Protein AF-A0A9E2G6S7-F1 (afdb_monomer_lite)

Radius of gyration: 45.37 Å; chains: 1; bounding box: 86×58×116 Å

Sequence (137 aa):
MWKDNPIKKLLI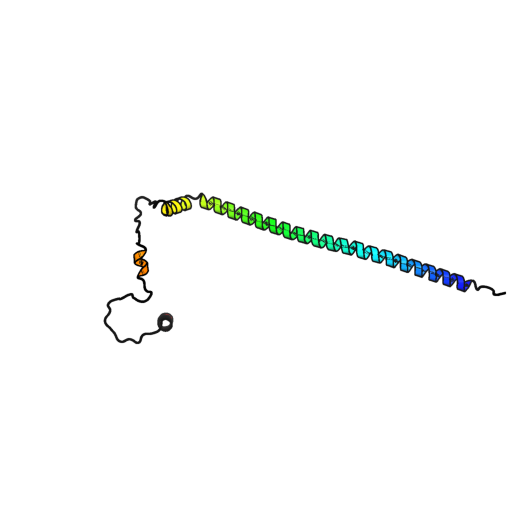WKKLRIRINTVIAGIVFTYMFFATGEALWQNFQINQEIVVLKDNIIQLEQRNIQYKNLIAYLKTESFREKEARRKLGYKKPGETVVAIPQDTFLHIDPGTTKTNETPENKPVMSNPQKWWDYIFG

pLDDT: mean 82.9, std 16.62, range [37.91, 98.06]

Secondary structure (DSSP, 8-state):
-----HHHHHHHHHHHHHHHHHHHHHHHHHHHHHHHHHHHHHHHHHHHHHHHHHHHHHHHHHHHHHHHHHHHHHHSHHHHHHHHHHHH----TTPPP----GGGGGG--TT---------------HHHHHHHHHH-

Foldseek 3Di:
DDDDDVVVVVVVVVVVVVVVVVVVVVVVVVVVVVVVVVVVVVVVVVVVVVVVVVVVVVVVVVVVVVVVVVVVVCPDPVVVVVVCCVPVVDDDPPDDDDDDPPVVVVPPPVPDPPPPDDDDPDPPDDPVVVVVVVVPD

Structure (mmCIF, N/CA/C/O backbone):
data_AF-A0A9E2G6S7-F1
#
_entry.id   AF-A0A9E2G6S7-F1
#
loop_
_atom_site.group_PDB
_atom_site.id
_atom_site.type_symbol
_atom_site.label_atom_id
_atom_site.label_alt_id
_atom_site.label_comp_id
_atom_site.label_asym_id
_atom_site.label_entity_id
_atom_site.label_seq_id
_atom_site.pdbx_PDB_ins_code
_atom_site.Cartn_x
_atom_site.Cartn_y
_atom_site.Cartn_z
_atom_site.occupancy
_atom_site.B_iso_or_equiv
_atom_site.auth_seq_id
_atom_site.auth_comp_id
_atom_site.auth_asym_id
_atom_site.auth_atom_id
_atom_site.pdbx_PDB_model_num
ATOM 1 N N . MET A 1 1 ? 54.236 -3.407 -65.741 1.00 42.44 1 MET A N 1
ATOM 2 C CA . MET A 1 1 ? 53.183 -2.375 -65.618 1.00 42.44 1 MET A CA 1
ATOM 3 C C . MET A 1 1 ? 51.878 -3.090 -65.278 1.00 42.44 1 MET A C 1
ATOM 5 O O . MET A 1 1 ? 51.255 -3.657 -66.165 1.00 42.44 1 MET A O 1
ATOM 9 N N . TRP A 1 2 ? 51.540 -3.217 -63.993 1.00 54.94 2 TRP A N 1
ATOM 10 C CA . TRP A 1 2 ? 50.349 -3.961 -63.561 1.00 54.94 2 TRP A CA 1
ATOM 11 C C . TRP A 1 2 ? 49.104 -3.093 -63.764 1.00 54.94 2 TRP A C 1
ATOM 13 O O . TRP A 1 2 ? 49.037 -1.979 -63.256 1.00 54.94 2 TRP A O 1
ATOM 23 N N . LYS A 1 3 ? 48.149 -3.578 -64.563 1.00 64.88 3 LYS A N 1
ATOM 24 C CA . LYS A 1 3 ? 46.891 -2.883 -64.857 1.00 64.88 3 LYS A CA 1
ATOM 25 C C . LYS A 1 3 ? 45.853 -3.318 -63.825 1.00 64.88 3 LYS A C 1
ATOM 27 O O . LYS A 1 3 ? 45.388 -4.457 -63.857 1.00 64.88 3 LYS A O 1
ATOM 32 N N . ASP A 1 4 ? 45.521 -2.427 -62.900 1.00 72.19 4 ASP A N 1
ATOM 33 C CA . ASP A 1 4 ? 44.522 -2.692 -61.869 1.00 72.19 4 ASP A CA 1
ATOM 34 C C . ASP A 1 4 ? 43.152 -2.975 -62.493 1.00 72.19 4 ASP A C 1
ATOM 36 O O . ASP A 1 4 ? 42.656 -2.235 -63.344 1.00 72.19 4 ASP A O 1
ATOM 40 N N . ASN A 1 5 ? 42.534 -4.081 -62.076 1.00 77.31 5 ASN A N 1
ATOM 41 C CA . ASN A 1 5 ? 41.279 -4.545 -62.651 1.00 77.31 5 ASN A CA 1
ATOM 42 C C . ASN A 1 5 ? 40.085 -3.779 -62.024 1.00 77.31 5 ASN A C 1
ATOM 44 O O . ASN A 1 5 ? 39.828 -3.933 -60.822 1.00 77.31 5 ASN A O 1
ATOM 48 N N . PRO A 1 6 ? 39.325 -2.979 -62.800 1.00 77.75 6 PRO A N 1
ATOM 49 C CA . PRO A 1 6 ? 38.303 -2.060 -62.279 1.00 77.75 6 PRO A CA 1
ATOM 50 C C . PRO A 1 6 ? 37.125 -2.774 -61.597 1.00 77.75 6 PRO A C 1
ATOM 52 O O . PRO A 1 6 ? 36.491 -2.220 -60.696 1.00 77.75 6 PRO A O 1
ATOM 55 N N . ILE A 1 7 ? 36.867 -4.031 -61.966 1.00 77.44 7 ILE A N 1
ATOM 56 C CA . ILE A 1 7 ? 35.777 -4.847 -61.414 1.00 77.44 7 ILE A CA 1
ATOM 57 C C . ILE A 1 7 ? 36.062 -5.223 -59.952 1.00 77.44 7 ILE A C 1
ATOM 59 O O . ILE A 1 7 ? 35.164 -5.188 -59.107 1.00 77.44 7 ILE A O 1
ATOM 63 N N . LYS A 1 8 ? 37.329 -5.516 -59.615 1.00 78.06 8 LYS A N 1
ATOM 64 C CA . LYS A 1 8 ? 37.725 -5.833 -58.233 1.00 78.06 8 LYS A CA 1
ATOM 65 C C . LYS A 1 8 ? 37.496 -4.637 -57.312 1.00 78.06 8 LYS A C 1
ATOM 67 O O . LYS A 1 8 ? 36.975 -4.812 -56.214 1.00 78.06 8 LYS A O 1
ATOM 72 N N . LYS A 1 9 ? 37.802 -3.423 -57.782 1.00 77.88 9 LYS A N 1
ATOM 73 C CA . LYS A 1 9 ? 37.565 -2.176 -57.042 1.00 77.88 9 LYS A CA 1
ATOM 74 C C . LYS A 1 9 ? 36.076 -2.029 -56.700 1.00 77.88 9 LYS A C 1
ATOM 76 O O . LYS A 1 9 ? 35.747 -1.916 -55.524 1.00 77.88 9 LYS A O 1
ATOM 81 N N . LEU A 1 10 ? 35.175 -2.133 -57.679 1.00 80.88 10 LEU A N 1
ATOM 82 C CA . LEU A 1 10 ? 33.715 -2.068 -57.471 1.00 80.88 10 LEU A CA 1
ATOM 83 C C . LEU A 1 10 ? 33.203 -3.061 -56.413 1.00 80.88 10 LEU A C 1
ATOM 85 O O . LEU A 1 10 ? 32.422 -2.684 -55.536 1.00 80.88 10 LEU A O 1
ATOM 89 N N . LEU A 1 11 ? 33.676 -4.310 -56.452 1.00 83.31 11 LEU A N 1
ATOM 90 C CA . LEU A 1 11 ? 33.311 -5.331 -55.465 1.00 83.31 11 LEU A CA 1
ATOM 91 C C . LEU A 1 11 ? 33.824 -4.996 -54.055 1.00 83.31 11 LEU A C 1
ATOM 93 O O . LEU A 1 11 ? 33.090 -5.180 -53.081 1.00 83.31 11 LEU A O 1
ATOM 97 N N . ILE A 1 12 ? 35.044 -4.464 -53.933 1.00 84.06 12 ILE A N 1
ATOM 98 C CA . ILE A 1 12 ? 35.632 -4.042 -52.651 1.00 84.06 12 ILE A CA 1
ATOM 99 C C . ILE A 1 12 ? 34.828 -2.885 -52.040 1.00 84.06 12 ILE A C 1
ATOM 101 O O . ILE A 1 12 ? 34.468 -2.955 -50.866 1.00 84.06 12 ILE A O 1
ATOM 105 N N . TRP A 1 13 ? 34.459 -1.871 -52.830 1.00 80.69 13 TRP A N 1
ATOM 106 C CA . TRP A 1 13 ? 33.630 -0.750 -52.362 1.00 80.69 13 TRP A CA 1
ATOM 107 C C . TRP A 1 13 ? 32.230 -1.197 -51.933 1.00 80.69 13 TRP A C 1
ATOM 109 O O . TRP A 1 13 ? 31.723 -0.743 -50.907 1.00 80.69 13 TRP A O 1
ATOM 119 N N . LYS A 1 14 ? 31.613 -2.130 -52.669 1.00 87.31 14 LYS A N 1
ATOM 120 C CA . LYS A 1 14 ? 30.308 -2.698 -52.302 1.00 87.31 14 LYS A CA 1
ATOM 121 C C . LYS A 1 14 ? 30.388 -3.472 -50.981 1.00 87.31 14 LYS A C 1
ATOM 123 O O . LYS A 1 14 ? 29.559 -3.263 -50.100 1.00 87.31 14 LYS A O 1
ATOM 128 N N . LYS A 1 15 ? 31.415 -4.310 -50.809 1.00 86.38 15 LYS A N 1
ATOM 129 C CA . LYS A 1 15 ? 31.653 -5.072 -49.571 1.00 86.38 15 LYS A CA 1
ATOM 130 C C . LYS A 1 15 ? 31.946 -4.154 -48.381 1.00 86.38 15 LYS A C 1
ATOM 132 O O . LYS A 1 15 ? 31.467 -4.420 -47.282 1.00 86.38 15 LYS A O 1
ATOM 137 N N . LEU A 1 16 ? 32.687 -3.067 -48.602 1.00 88.12 16 LEU A N 1
ATOM 138 C CA . LEU A 1 16 ? 32.997 -2.073 -47.575 1.00 88.12 16 LEU A CA 1
ATOM 139 C C . LEU A 1 16 ? 31.744 -1.308 -47.123 1.00 88.12 16 LEU A C 1
ATOM 141 O O . LEU A 1 16 ? 31.506 -1.207 -45.923 1.00 88.12 16 LEU A O 1
ATOM 145 N N . ARG A 1 17 ? 30.896 -0.855 -48.059 1.00 90.44 17 ARG A N 1
ATOM 146 C CA . ARG A 1 17 ? 29.617 -0.191 -47.732 1.00 90.44 17 ARG A CA 1
ATOM 147 C C . ARG A 1 17 ? 28.682 -1.096 -46.931 1.00 90.44 17 ARG A C 1
ATOM 149 O O . ARG A 1 17 ? 28.098 -0.642 -45.956 1.00 90.44 17 ARG A O 1
ATOM 156 N N . ILE A 1 18 ? 28.572 -2.374 -47.303 1.00 91.94 18 ILE A N 1
ATOM 157 C CA . ILE A 1 18 ? 27.733 -3.336 -46.570 1.00 91.94 18 ILE A CA 1
ATOM 158 C C . ILE A 1 18 ? 28.259 -3.529 -45.144 1.00 91.94 18 ILE A C 1
ATOM 160 O O . ILE A 1 18 ? 27.476 -3.455 -44.204 1.00 91.94 18 ILE A O 1
ATOM 164 N N . ARG A 1 19 ? 29.578 -3.701 -44.967 1.00 91.44 19 ARG A N 1
ATOM 165 C CA . ARG A 1 19 ? 30.193 -3.839 -43.636 1.00 91.44 19 ARG A CA 1
ATOM 166 C C . ARG A 1 19 ? 29.964 -2.611 -42.752 1.00 91.44 19 ARG A C 1
ATOM 168 O O . ARG A 1 19 ? 29.645 -2.762 -41.577 1.00 91.44 19 ARG A O 1
ATOM 175 N N . ILE A 1 20 ? 30.081 -1.409 -43.313 1.00 93.94 20 ILE A N 1
ATOM 176 C CA . ILE A 1 20 ? 29.806 -0.161 -42.587 1.00 93.94 20 ILE A CA 1
ATOM 177 C C . ILE A 1 20 ? 28.334 -0.102 -42.163 1.00 93.94 20 ILE A C 1
ATOM 179 O O . ILE A 1 20 ? 28.052 0.113 -40.987 1.00 93.94 20 ILE A O 1
ATOM 183 N N . ASN A 1 21 ? 27.400 -0.382 -43.077 1.00 95.12 21 ASN A N 1
ATOM 184 C CA . ASN A 1 21 ? 25.972 -0.393 -42.753 1.00 95.12 21 ASN A CA 1
ATOM 185 C C . ASN A 1 21 ? 25.628 -1.424 -41.668 1.00 95.12 21 ASN A C 1
ATOM 187 O O . ASN A 1 21 ? 24.821 -1.124 -40.794 1.00 95.12 21 ASN A O 1
ATOM 191 N N . THR A 1 22 ? 26.250 -2.609 -41.675 1.00 94.50 22 THR A N 1
ATOM 192 C CA . THR A 1 22 ? 26.017 -3.617 -40.626 1.00 94.50 22 THR A CA 1
ATOM 193 C C . THR A 1 22 ? 26.526 -3.175 -39.257 1.00 94.50 22 THR A C 1
ATOM 195 O O . THR A 1 22 ? 25.870 -3.443 -38.256 1.00 94.50 22 THR A O 1
ATOM 198 N N . VAL A 1 23 ? 27.657 -2.464 -39.198 1.00 95.94 23 VAL A N 1
ATOM 199 C CA . VAL A 1 23 ? 28.188 -1.934 -37.932 1.00 95.94 23 VAL A CA 1
ATOM 200 C C . VAL A 1 23 ? 27.281 -0.828 -37.394 1.00 95.94 23 VAL A C 1
ATOM 202 O O . VAL A 1 23 ? 26.924 -0.855 -36.221 1.00 95.94 23 VAL A O 1
ATOM 205 N N . ILE A 1 24 ? 26.842 0.097 -38.254 1.00 95.75 24 ILE A N 1
ATOM 206 C CA . ILE A 1 24 ? 25.912 1.170 -37.868 1.00 95.75 24 ILE A CA 1
ATOM 207 C C . ILE A 1 24 ? 24.590 0.578 -37.371 1.00 95.75 24 ILE A C 1
ATOM 209 O O . ILE A 1 24 ? 24.111 0.967 -36.309 1.00 95.75 24 ILE A O 1
ATOM 213 N N . ALA A 1 25 ? 24.028 -0.396 -38.091 1.00 95.88 25 ALA A N 1
ATOM 214 C CA . ALA A 1 25 ? 22.811 -1.078 -37.665 1.00 95.88 25 ALA A CA 1
ATOM 215 C C . ALA A 1 25 ? 22.995 -1.751 -36.295 1.00 95.88 25 ALA A C 1
ATOM 217 O O . ALA A 1 25 ? 22.143 -1.592 -35.428 1.00 95.88 25 ALA A O 1
ATOM 218 N N . GLY A 1 26 ? 24.123 -2.432 -36.066 1.00 96.38 26 GLY A N 1
ATOM 219 C CA . GLY A 1 26 ? 24.445 -3.036 -34.771 1.00 96.38 26 GLY A CA 1
ATOM 220 C C . GLY A 1 26 ? 24.494 -2.017 -33.628 1.00 96.38 26 GLY A C 1
ATOM 221 O O . GLY A 1 26 ? 23.921 -2.261 -32.568 1.00 96.38 26 GLY A O 1
ATOM 222 N N . ILE A 1 27 ? 25.110 -0.853 -33.850 1.00 95.75 27 ILE A N 1
ATOM 223 C CA . ILE A 1 27 ? 25.158 0.237 -32.861 1.00 95.75 27 ILE A CA 1
ATOM 224 C C . ILE A 1 27 ? 23.749 0.749 -32.543 1.00 95.75 27 ILE A C 1
ATOM 226 O O . ILE A 1 27 ? 23.396 0.865 -31.371 1.00 95.75 27 ILE A O 1
ATOM 230 N N . VAL A 1 28 ? 22.925 1.004 -33.566 1.00 95.94 28 VAL A N 1
ATOM 231 C CA . VAL A 1 28 ? 21.541 1.472 -33.381 1.00 95.94 28 VAL A CA 1
ATOM 232 C C . VAL A 1 28 ? 20.708 0.437 -32.623 1.00 95.94 28 VAL A C 1
ATOM 234 O O . VAL A 1 28 ? 20.013 0.795 -31.675 1.00 95.94 28 VAL A O 1
ATOM 237 N N . PHE A 1 29 ? 20.815 -0.845 -32.981 1.00 95.44 29 PHE A N 1
ATOM 238 C CA . PHE A 1 29 ? 20.128 -1.928 -32.273 1.00 95.44 29 PHE A CA 1
ATOM 239 C C . PHE A 1 29 ? 20.562 -2.029 -30.813 1.00 95.44 29 PHE A C 1
ATOM 241 O O . PHE A 1 29 ? 19.722 -2.203 -29.934 1.00 95.44 29 PHE A O 1
ATOM 248 N N . THR A 1 30 ? 21.859 -1.886 -30.549 1.00 93.69 30 THR A N 1
ATOM 249 C CA . THR A 1 30 ? 22.405 -1.940 -29.191 1.00 93.69 30 THR A CA 1
ATOM 250 C C . THR A 1 30 ? 21.861 -0.780 -28.362 1.00 93.69 30 THR A C 1
ATOM 252 O O . THR A 1 30 ? 21.325 -0.996 -27.280 1.00 93.69 30 THR A O 1
ATOM 255 N N . TYR A 1 31 ? 21.907 0.440 -28.903 1.00 94.69 31 TYR A N 1
ATOM 256 C CA . TYR A 1 31 ? 21.338 1.623 -28.262 1.00 94.69 31 TYR A CA 1
ATOM 257 C C . TYR A 1 31 ? 19.840 1.460 -27.967 1.00 94.69 31 TYR A C 1
ATOM 259 O O . TYR A 1 31 ? 19.401 1.718 -26.849 1.00 94.69 31 TYR A O 1
ATOM 267 N N . MET A 1 32 ? 19.064 0.970 -28.938 1.00 92.50 32 MET A N 1
ATOM 268 C CA . MET A 1 32 ? 17.628 0.741 -28.770 1.00 92.50 32 MET A CA 1
ATOM 269 C C . MET A 1 32 ? 17.339 -0.319 -27.699 1.00 92.50 32 MET A C 1
ATOM 271 O O . MET A 1 32 ? 16.407 -0.151 -26.912 1.00 92.50 32 MET A O 1
ATOM 275 N N . PHE A 1 33 ? 18.144 -1.383 -27.635 1.00 93.06 33 PHE A N 1
ATOM 276 C CA . PHE A 1 33 ? 18.014 -2.424 -26.618 1.00 93.06 33 PHE A CA 1
ATOM 277 C C . PHE A 1 33 ? 18.269 -1.873 -25.210 1.00 93.06 33 PHE A C 1
ATOM 279 O O . PHE A 1 33 ? 17.455 -2.096 -24.316 1.00 93.06 33 PHE A O 1
ATOM 286 N N . PHE A 1 34 ? 19.338 -1.090 -25.025 1.00 92.69 34 PHE A N 1
ATOM 287 C CA . PHE A 1 34 ? 19.632 -0.436 -23.746 1.00 92.69 34 PHE A CA 1
ATOM 288 C C . PHE A 1 34 ? 18.544 0.566 -23.340 1.00 92.69 34 PHE A C 1
ATOM 290 O O . PHE A 1 34 ? 18.035 0.482 -22.224 1.00 92.69 34 PHE A O 1
ATOM 297 N N . ALA A 1 35 ? 18.125 1.448 -24.253 1.00 89.94 35 ALA A N 1
ATOM 298 C CA . ALA A 1 35 ? 17.098 2.453 -23.976 1.00 89.94 35 ALA A CA 1
ATOM 299 C C . ALA A 1 35 ? 15.742 1.822 -23.606 1.00 89.94 35 ALA A C 1
ATOM 301 O O . ALA A 1 35 ? 15.055 2.282 -22.696 1.00 89.94 35 ALA A O 1
ATOM 302 N N . THR A 1 36 ? 15.362 0.737 -24.287 1.00 89.06 36 THR A N 1
ATOM 303 C CA . THR A 1 36 ? 14.102 0.031 -24.007 1.00 89.06 36 THR A CA 1
ATOM 304 C C . THR A 1 36 ? 14.186 -0.760 -22.704 1.00 89.06 36 THR A C 1
ATOM 306 O O . THR A 1 36 ? 13.228 -0.776 -21.935 1.00 89.06 36 THR A O 1
ATOM 309 N N . GLY A 1 37 ? 15.329 -1.398 -22.434 1.00 90.06 37 GLY A N 1
ATOM 310 C CA . GLY A 1 37 ? 15.550 -2.156 -21.203 1.00 90.06 37 GLY A CA 1
ATOM 311 C C . GLY A 1 37 ? 15.432 -1.286 -19.952 1.00 90.06 37 GLY A C 1
ATOM 312 O O . GLY A 1 37 ? 14.734 -1.661 -19.011 1.00 90.06 37 GLY A O 1
ATOM 313 N N . GLU A 1 38 ? 16.041 -0.098 -19.968 1.00 88.62 38 GLU A N 1
ATOM 314 C CA . GLU A 1 38 ? 15.953 0.863 -18.863 1.00 88.62 38 GLU A CA 1
ATOM 315 C C . GLU A 1 38 ? 14.513 1.349 -18.644 1.00 88.62 38 GLU A C 1
ATOM 317 O O . GLU A 1 38 ? 14.003 1.306 -17.522 1.00 88.62 38 GLU A O 1
ATOM 322 N N . ALA A 1 39 ? 13.814 1.722 -19.720 1.00 88.44 39 ALA A N 1
ATOM 323 C CA . ALA A 1 39 ? 12.428 2.177 -19.642 1.00 88.44 39 ALA A CA 1
ATOM 324 C C . ALA A 1 39 ? 11.482 1.090 -19.103 1.00 88.44 39 ALA A C 1
ATOM 326 O O . ALA A 1 39 ? 10.574 1.386 -18.323 1.00 88.44 39 ALA A O 1
ATOM 327 N N . LEU A 1 40 ? 11.677 -0.172 -19.495 1.00 90.25 40 LEU A N 1
ATOM 328 C CA . LEU A 1 40 ? 10.892 -1.293 -18.974 1.00 90.25 40 LEU A CA 1
ATOM 329 C C . LEU A 1 40 ? 11.142 -1.510 -17.481 1.00 90.25 40 LEU A C 1
ATOM 331 O O . LEU A 1 40 ? 10.183 -1.688 -16.728 1.00 90.25 40 LEU A O 1
ATOM 335 N N . TRP A 1 41 ? 12.404 -1.451 -17.045 1.00 90.81 41 TRP A N 1
ATOM 336 C CA . TRP A 1 41 ? 12.756 -1.604 -15.634 1.00 90.81 41 TRP A CA 1
ATOM 337 C C . TRP A 1 41 ? 12.147 -0.492 -14.779 1.00 90.81 41 TRP A C 1
ATOM 339 O O . TRP A 1 41 ? 11.532 -0.756 -13.746 1.00 90.81 41 TRP A O 1
ATOM 349 N N . GLN A 1 42 ? 12.256 0.754 -15.241 1.00 92.06 42 GLN A N 1
ATOM 350 C CA . GLN A 1 42 ? 11.703 1.906 -14.541 1.00 92.06 42 GLN A CA 1
ATOM 351 C C . GLN A 1 42 ? 10.175 1.825 -14.441 1.00 92.06 42 GLN A C 1
ATOM 353 O O . GLN A 1 42 ? 9.616 2.020 -13.363 1.00 92.06 42 GLN A O 1
ATOM 358 N N . A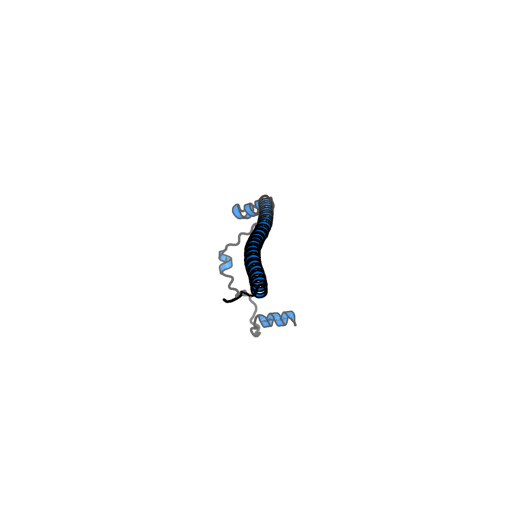SN A 1 43 ? 9.492 1.472 -15.534 1.00 93.69 43 ASN A N 1
ATOM 359 C CA . ASN A 1 43 ? 8.041 1.280 -15.517 1.00 93.69 43 ASN A CA 1
ATOM 360 C C . ASN A 1 43 ? 7.619 0.155 -14.569 1.00 93.69 43 ASN A C 1
ATOM 362 O O . ASN A 1 43 ? 6.622 0.294 -13.861 1.00 93.69 43 ASN A O 1
ATOM 366 N N . PHE A 1 44 ? 8.359 -0.955 -14.534 1.00 93.94 44 PHE A N 1
ATOM 367 C CA . PHE A 1 44 ? 8.075 -2.048 -13.608 1.00 93.94 44 PHE A CA 1
ATOM 368 C C . PHE A 1 44 ? 8.161 -1.583 -12.149 1.00 93.94 44 PHE A C 1
ATOM 370 O O . PHE A 1 44 ? 7.233 -1.821 -11.375 1.00 93.94 44 PHE A O 1
ATOM 377 N N . GLN A 1 45 ? 9.223 -0.856 -11.797 1.00 94.44 45 GLN A N 1
ATOM 378 C CA . GLN A 1 45 ? 9.419 -0.352 -10.441 1.00 94.44 45 GLN A CA 1
ATOM 379 C C . GLN A 1 45 ? 8.347 0.671 -10.037 1.00 94.44 45 GLN A C 1
ATOM 381 O O . GLN A 1 45 ? 7.754 0.541 -8.968 1.00 94.44 45 GLN A O 1
ATOM 386 N N . ILE A 1 46 ? 8.016 1.620 -10.918 1.00 94.75 46 ILE A N 1
ATOM 387 C CA . ILE A 1 46 ? 6.937 2.592 -10.683 1.00 94.75 46 ILE A CA 1
ATOM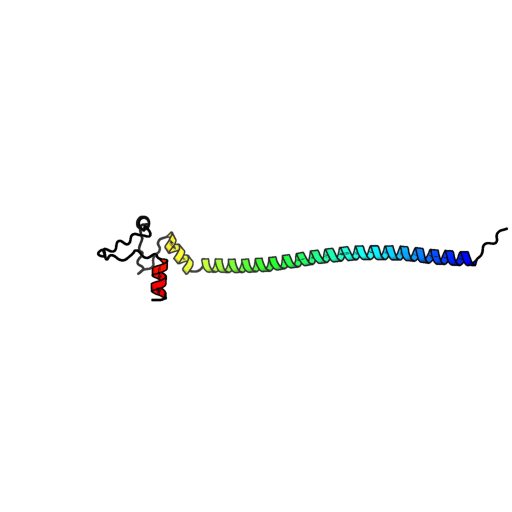 388 C C . ILE A 1 46 ? 5.599 1.876 -10.469 1.00 94.75 46 ILE A C 1
ATOM 390 O O . ILE A 1 46 ? 4.858 2.197 -9.542 1.00 94.75 46 ILE A O 1
ATOM 394 N N . ASN A 1 47 ? 5.279 0.877 -11.294 1.00 95.00 47 ASN A N 1
ATOM 395 C CA . ASN A 1 47 ? 4.037 0.119 -11.145 1.00 95.00 47 ASN A CA 1
ATOM 396 C C . ASN A 1 47 ? 3.988 -0.648 -9.820 1.00 95.00 47 ASN A C 1
ATOM 398 O O . ASN A 1 47 ? 2.936 -0.694 -9.180 1.00 95.00 47 ASN A O 1
ATOM 402 N N . GLN A 1 48 ? 5.112 -1.214 -9.382 1.00 96.25 48 GLN A N 1
ATOM 403 C CA . GLN A 1 48 ? 5.202 -1.878 -8.087 1.00 96.25 48 GLN A CA 1
ATOM 404 C C . GLN A 1 48 ? 4.976 -0.890 -6.934 1.00 96.25 48 GLN A C 1
ATOM 406 O O . GLN A 1 48 ? 4.199 -1.181 -6.025 1.00 96.25 48 GLN A O 1
ATOM 411 N N . GLU A 1 49 ? 5.580 0.297 -6.997 1.00 95.81 49 GLU A N 1
ATOM 412 C CA . GLU A 1 49 ? 5.362 1.365 -6.016 1.00 95.81 49 GLU A CA 1
ATOM 413 C C . GLU A 1 49 ? 3.899 1.823 -5.985 1.00 95.81 49 GLU A C 1
ATOM 415 O O . GLU A 1 49 ? 3.328 1.978 -4.906 1.00 95.81 49 GLU A O 1
ATOM 420 N N . ILE A 1 50 ? 3.247 1.956 -7.145 1.00 96.62 50 ILE A N 1
ATOM 421 C CA . ILE A 1 50 ? 1.816 2.281 -7.235 1.00 96.62 50 ILE A CA 1
ATOM 422 C C . ILE A 1 50 ? 0.967 1.214 -6.539 1.00 96.62 50 ILE A C 1
ATOM 424 O O . ILE A 1 50 ? 0.027 1.557 -5.820 1.00 96.62 50 ILE A O 1
ATOM 428 N N . VAL A 1 51 ? 1.265 -0.072 -6.746 1.00 97.12 51 VAL A N 1
ATOM 429 C CA . VAL A 1 51 ? 0.529 -1.172 -6.103 1.00 97.12 51 VAL A CA 1
ATOM 430 C C . VAL A 1 51 ? 0.695 -1.115 -4.586 1.00 97.12 51 VAL A C 1
ATOM 432 O O . VAL A 1 51 ? -0.303 -1.152 -3.869 1.00 97.12 51 VAL A O 1
ATOM 435 N N . VAL A 1 52 ? 1.927 -0.953 -4.100 1.00 97.69 52 VAL A N 1
ATOM 436 C CA . VAL A 1 52 ? 2.216 -0.833 -2.663 1.00 97.69 52 VAL A CA 1
ATOM 437 C C . VAL A 1 52 ? 1.514 0.385 -2.062 1.00 97.69 52 VAL A C 1
ATOM 439 O O . VAL A 1 52 ? 0.911 0.294 -0.995 1.00 97.69 52 VAL A O 1
ATOM 442 N N . LEU A 1 53 ? 1.543 1.530 -2.745 1.00 97.31 53 LEU A N 1
ATOM 443 C CA . LEU A 1 53 ? 0.913 2.749 -2.252 1.00 97.31 53 LEU A CA 1
ATOM 444 C C . LEU A 1 53 ? -0.615 2.618 -2.199 1.00 97.31 53 LEU A C 1
ATOM 446 O O . LEU A 1 53 ? -1.230 3.051 -1.226 1.00 97.31 53 LEU A O 1
ATOM 450 N N . LYS A 1 54 ? -1.228 1.975 -3.200 1.00 97.38 54 LYS A N 1
ATOM 451 C CA . LYS A 1 54 ? -2.666 1.666 -3.198 1.00 97.38 54 LYS A CA 1
ATOM 452 C C . LYS A 1 54 ? -3.052 0.744 -2.046 1.00 97.38 54 LYS A C 1
ATOM 454 O O . LYS A 1 54 ? -4.048 1.008 -1.378 1.00 97.38 54 LYS A O 1
ATOM 459 N N . ASP A 1 55 ? -2.265 -0.297 -1.794 1.00 97.88 55 ASP A N 1
ATOM 460 C CA . ASP A 1 55 ? -2.510 -1.206 -0.673 1.00 97.88 55 ASP A CA 1
ATOM 461 C C . ASP A 1 55 ? -2.404 -0.477 0.676 1.00 97.88 55 ASP A C 1
ATOM 463 O O . ASP A 1 55 ? -3.292 -0.584 1.522 1.00 97.88 55 ASP A O 1
ATOM 467 N N . ASN A 1 56 ? -1.388 0.375 0.837 1.00 97.31 56 ASN A N 1
ATOM 468 C CA . ASN A 1 56 ? -1.234 1.208 2.028 1.00 97.31 56 ASN A CA 1
ATOM 469 C C . ASN A 1 56 ? -2.436 2.133 2.263 1.00 97.31 56 ASN A C 1
ATOM 471 O O . ASN A 1 56 ? -2.855 2.294 3.410 1.00 97.31 56 ASN A O 1
ATOM 475 N N . ILE A 1 57 ? -3.009 2.723 1.206 1.00 97.94 57 ILE A N 1
ATOM 476 C CA . ILE A 1 57 ? -4.223 3.548 1.307 1.00 97.94 57 ILE A CA 1
ATOM 477 C C . ILE A 1 57 ? -5.388 2.713 1.846 1.00 97.94 57 ILE A C 1
ATOM 479 O O . ILE A 1 57 ? -6.011 3.113 2.830 1.00 97.94 57 ILE A O 1
ATOM 483 N N . ILE A 1 58 ? -5.633 1.534 1.269 1.00 97.94 58 ILE A N 1
ATOM 484 C CA . ILE A 1 58 ? -6.715 0.635 1.700 1.00 97.94 58 ILE A CA 1
ATOM 485 C C . ILE A 1 58 ? -6.530 0.240 3.171 1.00 97.94 58 ILE A C 1
ATOM 487 O O . ILE A 1 58 ? -7.474 0.310 3.963 1.00 97.94 58 ILE A O 1
ATOM 491 N N . GLN A 1 59 ? -5.310 -0.123 3.573 1.00 97.94 59 GLN A N 1
ATOM 492 C CA . GLN A 1 59 ? -5.010 -0.459 4.964 1.00 97.94 59 GLN A CA 1
ATOM 493 C C . GLN A 1 59 ? -5.250 0.727 5.911 1.00 97.94 59 GLN A C 1
ATOM 495 O O . GLN A 1 59 ? -5.790 0.550 7.007 1.00 97.94 59 GLN A O 1
ATOM 500 N N . LEU A 1 60 ? -4.868 1.945 5.514 1.00 97.75 60 LEU A N 1
ATOM 501 C CA . LEU A 1 60 ? -5.097 3.149 6.315 1.00 97.75 60 LEU A CA 1
ATOM 502 C C . LEU A 1 60 ? -6.585 3.465 6.465 1.00 97.75 60 LEU A C 1
ATOM 504 O O . LEU A 1 60 ? -7.026 3.805 7.564 1.00 97.75 60 LEU A O 1
ATOM 508 N N . GLU A 1 61 ? -7.364 3.327 5.396 1.00 97.94 61 GLU A N 1
ATOM 509 C CA . GLU A 1 61 ? -8.814 3.516 5.425 1.00 97.94 61 GLU A CA 1
ATOM 510 C C . GLU A 1 61 ? -9.486 2.510 6.362 1.00 97.94 61 GLU A C 1
ATOM 512 O O . GLU A 1 61 ? -10.286 2.897 7.219 1.00 97.94 61 GLU A O 1
ATOM 517 N N . GLN A 1 62 ? -9.100 1.234 6.285 1.00 98.06 62 GLN A N 1
ATOM 518 C CA . GLN A 1 62 ? -9.592 0.197 7.192 1.00 98.06 62 GLN A CA 1
ATOM 519 C C . GLN A 1 62 ? -9.259 0.512 8.654 1.00 98.06 62 GLN A C 1
ATOM 521 O O . GLN A 1 62 ? -10.142 0.451 9.513 1.00 98.06 62 GLN A O 1
ATOM 526 N N . ARG A 1 63 ? -8.016 0.917 8.951 1.00 97.62 63 ARG A N 1
ATOM 527 C CA . ARG A 1 63 ? -7.619 1.338 10.306 1.00 97.62 63 ARG A CA 1
ATOM 528 C C . ARG A 1 63 ? -8.420 2.547 10.777 1.00 97.62 63 ARG A C 1
ATOM 530 O O . ARG A 1 63 ? -8.860 2.583 11.923 1.00 97.62 63 ARG A O 1
ATOM 537 N N . ASN A 1 64 ? -8.662 3.519 9.900 1.00 97.94 64 ASN A N 1
ATOM 538 C CA . ASN A 1 64 ? -9.471 4.692 10.218 1.00 97.94 64 ASN A CA 1
ATOM 539 C C . ASN A 1 64 ? -10.902 4.294 10.614 1.00 97.94 64 ASN A C 1
ATOM 541 O O . ASN A 1 64 ? -11.411 4.762 11.633 1.00 97.94 64 ASN A O 1
ATOM 545 N N . ILE A 1 65 ? -11.525 3.385 9.856 1.00 98.06 65 ILE A N 1
ATOM 546 C CA . ILE A 1 65 ? -12.853 2.840 10.166 1.00 98.06 65 ILE A CA 1
ATOM 547 C C . ILE A 1 65 ? -12.834 2.106 11.512 1.00 98.06 65 ILE A C 1
ATOM 549 O O . ILE A 1 65 ? -13.691 2.361 12.359 1.00 98.06 65 ILE A O 1
ATOM 553 N N . GLN A 1 66 ? -11.839 1.248 11.753 1.00 97.62 66 GLN A N 1
ATOM 554 C CA . GLN A 1 66 ? -11.692 0.537 13.026 1.00 97.62 66 GLN A CA 1
ATOM 555 C C . GLN A 1 66 ? -11.572 1.501 14.212 1.00 97.62 66 GLN A C 1
ATOM 557 O O . GLN A 1 66 ? -12.264 1.327 15.215 1.00 97.62 66 GLN A O 1
ATOM 562 N N . TYR A 1 67 ? -10.759 2.554 14.094 1.00 97.94 67 TYR A N 1
ATOM 563 C CA . TYR A 1 67 ? -10.622 3.559 15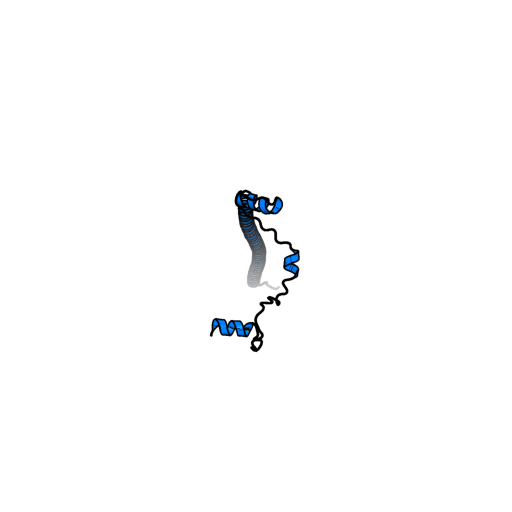.147 1.00 97.94 67 TYR A CA 1
ATOM 564 C C . TYR A 1 67 ? -11.901 4.358 15.363 1.00 97.94 67 TYR A C 1
ATOM 566 O O . TYR A 1 67 ? -12.280 4.588 16.510 1.00 97.94 67 TYR A O 1
ATOM 574 N N . LYS A 1 68 ? -12.611 4.740 14.298 1.00 97.88 68 LYS A N 1
ATOM 575 C CA . LYS A 1 68 ? -13.919 5.399 14.418 1.00 97.88 68 LYS A CA 1
ATOM 576 C C . LYS A 1 68 ? -14.921 4.521 15.163 1.00 97.88 68 LYS A C 1
ATOM 578 O O . LYS A 1 68 ? -15.582 5.009 16.078 1.00 97.88 68 LYS A O 1
ATOM 583 N N . ASN A 1 69 ? -14.981 3.234 14.830 1.00 97.25 69 ASN A N 1
ATOM 584 C CA . ASN A 1 69 ? -15.859 2.273 15.496 1.00 97.25 69 ASN A CA 1
ATOM 585 C C . ASN A 1 69 ? -15.480 2.082 16.967 1.00 97.25 69 ASN A C 1
ATOM 587 O O . ASN A 1 69 ? -16.355 2.077 17.831 1.00 97.25 69 ASN A O 1
ATOM 591 N N . LEU A 1 70 ? -14.183 1.993 17.272 1.00 97.06 70 LEU A N 1
ATOM 592 C CA . LEU A 1 70 ? -13.699 1.912 18.647 1.00 97.06 70 LEU A CA 1
ATOM 593 C C . LEU A 1 70 ? -14.082 3.164 19.442 1.00 97.06 70 LEU A C 1
ATOM 595 O O . LEU A 1 70 ? -14.642 3.052 20.528 1.00 97.06 70 LEU A O 1
ATOM 599 N N . ILE A 1 71 ? -13.841 4.356 18.895 1.00 97.12 71 ILE A N 1
ATOM 600 C CA . ILE A 1 71 ? -14.230 5.620 19.530 1.00 97.12 71 ILE A CA 1
ATOM 601 C C . ILE A 1 71 ? -15.744 5.660 19.765 1.00 97.12 71 ILE A C 1
ATOM 603 O O . ILE A 1 71 ? -16.181 6.073 20.838 1.00 97.12 71 ILE A O 1
ATOM 607 N N . ALA A 1 72 ? -16.547 5.228 18.790 1.00 96.62 72 ALA A N 1
ATOM 608 C CA . ALA A 1 72 ? -17.996 5.160 18.935 1.00 96.62 72 ALA A CA 1
ATOM 609 C C . ALA A 1 72 ? -18.403 4.213 20.074 1.00 96.62 72 ALA A C 1
ATOM 611 O O . ALA A 1 72 ? -19.179 4.612 20.939 1.00 96.62 72 ALA A O 1
ATOM 612 N N . TYR A 1 73 ? -17.821 3.011 20.136 1.00 95.94 73 TYR A N 1
ATOM 613 C CA . TYR A 1 73 ? -18.050 2.047 21.214 1.00 95.94 73 TYR A CA 1
ATOM 614 C C . TYR A 1 73 ? -17.691 2.619 22.593 1.00 95.94 73 TYR A C 1
ATOM 616 O O . TYR A 1 73 ? -18.493 2.534 23.524 1.00 95.94 73 TYR A O 1
ATOM 624 N N . LEU A 1 74 ? -16.530 3.267 22.717 1.00 95.19 74 LEU A N 1
ATOM 625 C CA . LEU A 1 74 ? -16.076 3.882 23.969 1.00 95.19 74 LEU A CA 1
ATOM 626 C C . LEU A 1 74 ? -16.986 5.029 24.436 1.00 95.19 74 LEU A C 1
ATOM 628 O O . LEU A 1 74 ? -17.066 5.303 25.631 1.00 95.19 74 LEU A O 1
ATOM 632 N N . LYS A 1 75 ? -17.688 5.694 23.511 1.00 94.12 75 LYS A N 1
ATOM 633 C CA . LYS A 1 75 ? -18.681 6.732 23.824 1.00 94.12 75 LYS A CA 1
ATOM 634 C C . LYS A 1 75 ? -20.041 6.170 24.242 1.00 94.12 75 LYS A C 1
ATOM 636 O O . LYS A 1 75 ? -20.869 6.933 24.734 1.00 94.12 75 LYS A O 1
ATOM 641 N N . THR A 1 76 ? -20.299 4.876 24.043 1.00 96.00 76 THR A N 1
ATOM 642 C CA . THR A 1 76 ? -21.592 4.286 24.405 1.00 96.00 76 THR A CA 1
ATOM 643 C C . THR A 1 76 ? -21.809 4.293 25.914 1.00 96.00 76 THR A C 1
ATOM 645 O O . THR A 1 76 ? -20.882 4.126 26.711 1.00 96.00 76 THR A O 1
ATOM 648 N N . GLU A 1 77 ? -23.073 4.416 26.315 1.00 93.06 77 GLU A N 1
ATOM 649 C CA . GLU A 1 77 ? -23.453 4.326 27.722 1.00 93.06 77 GLU A CA 1
ATOM 650 C C . GLU A 1 77 ? -23.129 2.948 28.309 1.00 93.06 77 GLU A C 1
ATOM 652 O O . GLU A 1 77 ? -22.647 2.863 29.434 1.00 93.06 77 GLU A O 1
ATOM 657 N N . SER A 1 78 ? -23.272 1.886 27.508 1.00 91.19 78 SER A N 1
ATOM 658 C CA . SER A 1 78 ? -22.929 0.517 27.905 1.00 91.19 78 SER A CA 1
ATOM 659 C C . SER A 1 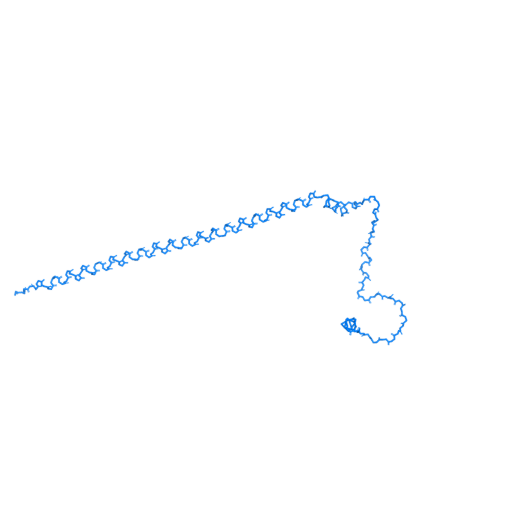78 ? -21.465 0.371 28.336 1.00 91.19 78 SER A C 1
ATOM 661 O O . SER A 1 78 ? -21.178 -0.252 29.360 1.00 91.19 78 SER A O 1
ATOM 663 N N . PHE A 1 79 ? -20.533 0.994 27.603 1.00 93.69 79 PHE A N 1
ATOM 664 C CA . PHE A 1 79 ? -19.119 0.990 27.958 1.00 93.69 79 PHE A CA 1
ATOM 665 C C . PHE A 1 79 ? -18.873 1.797 29.233 1.00 93.69 79 PHE A C 1
ATOM 667 O O . PHE A 1 79 ? -18.190 1.329 30.144 1.00 93.69 79 PHE A O 1
ATOM 674 N N . ARG A 1 80 ? -19.480 2.984 29.333 1.00 92.75 80 ARG A N 1
ATOM 675 C CA . ARG A 1 80 ? -19.371 3.855 30.509 1.00 92.75 80 ARG A CA 1
ATOM 676 C C . ARG A 1 80 ? -19.894 3.169 31.775 1.00 92.75 80 ARG A C 1
ATOM 678 O O . ARG A 1 80 ? -19.262 3.241 32.823 1.00 92.75 80 ARG A O 1
ATOM 685 N N . GLU A 1 81 ? -21.008 2.455 31.663 1.00 91.69 81 GLU A N 1
ATOM 686 C CA . GLU A 1 81 ? -21.608 1.667 32.736 1.00 91.69 81 GLU A CA 1
ATOM 687 C C . GLU A 1 81 ? -20.733 0.464 33.106 1.00 91.69 81 GLU A C 1
ATOM 689 O O . GLU A 1 81 ? -20.491 0.224 34.286 1.00 91.69 81 GLU A O 1
ATOM 694 N N . LYS A 1 82 ? -20.191 -0.262 32.118 1.00 92.44 82 LYS A N 1
ATOM 695 C CA . LYS A 1 82 ? -19.242 -1.362 32.347 1.00 92.44 82 LYS A CA 1
ATOM 696 C C . LYS A 1 82 ? -17.999 -0.889 33.105 1.00 92.44 82 LYS A C 1
ATOM 698 O O . LYS A 1 82 ? -17.574 -1.541 34.057 1.00 92.44 82 LYS A O 1
ATOM 703 N N . GLU A 1 83 ? -17.442 0.255 32.719 1.00 92.31 83 GLU A N 1
ATOM 704 C CA . GLU A 1 83 ? -16.307 0.867 33.410 1.00 92.31 83 GLU A CA 1
ATOM 705 C C . GLU A 1 83 ? -16.669 1.347 34.819 1.00 92.31 83 GLU A C 1
ATOM 707 O O . GLU A 1 83 ? -15.893 1.122 35.746 1.00 92.31 83 GLU A O 1
ATOM 712 N N . ALA A 1 84 ? -17.848 1.945 35.010 1.00 92.31 84 ALA A N 1
ATOM 713 C CA . ALA A 1 84 ? -18.330 2.361 36.324 1.00 92.31 84 ALA A CA 1
ATOM 714 C C . ALA A 1 84 ? -18.531 1.160 37.263 1.00 92.31 84 ALA A C 1
ATOM 716 O O . ALA A 1 84 ? -18.091 1.205 38.412 1.00 92.31 84 ALA A O 1
ATOM 717 N N . ARG A 1 85 ? -19.124 0.058 36.777 1.00 91.12 85 ARG A N 1
ATOM 718 C CA . ARG A 1 85 ? -19.245 -1.199 37.538 1.00 91.12 85 ARG A CA 1
ATOM 719 C C . ARG A 1 85 ? -17.870 -1.714 37.956 1.00 91.12 85 ARG A C 1
ATOM 721 O O . ARG A 1 85 ? -17.652 -2.026 39.120 1.00 91.12 85 ARG A O 1
ATOM 728 N N . ARG A 1 86 ? -16.925 -1.752 37.010 1.00 88.00 86 ARG A N 1
ATOM 729 C CA . ARG A 1 86 ? -15.575 -2.290 37.223 1.00 88.00 86 ARG A CA 1
ATOM 730 C C . ARG A 1 86 ? -14.733 -1.452 38.185 1.00 88.00 86 ARG A C 1
ATOM 732 O O . ARG A 1 86 ? -14.030 -2.017 39.012 1.00 88.00 86 ARG A O 1
ATOM 739 N N . LYS A 1 87 ? -14.743 -0.125 38.036 1.00 91.12 87 LYS A N 1
ATOM 740 C CA . LYS A 1 87 ? -13.830 0.775 38.762 1.00 91.12 87 LYS A CA 1
ATOM 741 C C . LYS A 1 87 ? -14.426 1.360 40.031 1.00 91.12 87 LYS A C 1
ATOM 743 O O . LYS A 1 87 ? -13.689 1.632 40.968 1.00 91.12 87 LYS A O 1
ATOM 748 N N . LEU A 1 88 ? -15.733 1.599 40.038 1.00 88.62 88 LEU A N 1
ATOM 749 C CA . LEU A 1 88 ? -16.422 2.303 41.120 1.00 88.62 88 LEU A CA 1
ATOM 750 C C . LEU A 1 88 ? -17.369 1.385 41.895 1.00 88.62 88 LEU A C 1
ATOM 752 O O . LEU A 1 88 ? -18.061 1.857 42.792 1.00 88.62 88 LEU A O 1
ATOM 756 N N . GLY A 1 89 ? -17.462 0.101 41.525 1.00 85.44 89 GLY A N 1
ATOM 757 C CA . GLY A 1 89 ? -18.470 -0.803 42.081 1.00 85.44 89 GLY A CA 1
ATOM 758 C C . GLY A 1 89 ? -19.897 -0.300 41.841 1.00 85.44 89 GLY A C 1
ATOM 759 O O . GLY A 1 89 ? -20.794 -0.602 42.626 1.00 85.44 89 GLY A O 1
ATOM 760 N N . TYR A 1 90 ? -20.097 0.520 40.799 1.00 86.25 90 TYR A N 1
ATOM 761 C CA . TYR A 1 90 ? -21.393 1.113 40.483 1.00 86.25 90 TYR A CA 1
ATOM 762 C C . TYR A 1 90 ? -22.438 0.009 40.302 1.00 86.25 90 TYR A C 1
ATOM 764 O O . TYR A 1 90 ? -22.170 -0.987 39.637 1.00 86.25 90 TYR A O 1
ATOM 772 N N . LYS A 1 91 ? -23.627 0.189 40.877 1.00 85.69 91 LYS A N 1
ATOM 773 C CA . LYS A 1 91 ? -24.759 -0.735 40.752 1.00 85.69 91 LYS A CA 1
ATOM 774 C C . LYS A 1 91 ? -26.043 0.054 40.562 1.00 85.69 91 LYS A C 1
ATOM 776 O O . LYS A 1 91 ? -26.206 1.123 41.158 1.00 85.69 91 LYS A O 1
ATOM 781 N N . LYS A 1 92 ? -26.957 -0.463 39.748 1.00 85.50 92 LYS A N 1
ATOM 782 C CA . LYS A 1 92 ? -28.286 0.130 39.586 1.00 85.50 92 LYS A CA 1
ATOM 783 C C . LYS A 1 92 ? -29.193 -0.250 40.769 1.00 85.50 92 LYS A C 1
ATOM 785 O O . LYS A 1 92 ? -28.966 -1.274 41.420 1.00 85.50 92 LYS A O 1
ATOM 790 N N . PRO A 1 93 ? -30.222 0.560 41.079 1.00 81.38 93 PRO A N 1
ATOM 791 C CA . PRO A 1 93 ? -31.212 0.200 42.090 1.00 81.38 93 PRO A CA 1
ATOM 792 C C . PRO A 1 93 ? -31.886 -1.126 41.705 1.00 81.38 93 PRO A C 1
ATOM 794 O O . PRO A 1 93 ? -32.374 -1.257 40.586 1.00 81.38 93 PRO A O 1
ATOM 797 N N . GLY A 1 94 ? -31.886 -2.104 42.614 1.00 83.56 94 GLY A N 1
ATOM 798 C CA . GLY A 1 94 ? -32.431 -3.448 42.370 1.00 83.56 94 GLY A CA 1
ATOM 799 C C . GLY A 1 94 ? -31.411 -4.514 41.944 1.00 83.56 94 GLY A C 1
ATOM 800 O O . GLY A 1 94 ? -31.779 -5.680 41.862 1.00 83.56 94 GLY A O 1
ATOM 801 N N . GLU A 1 95 ? -30.136 -4.166 41.722 1.00 83.31 95 GLU A N 1
ATOM 802 C CA . GLU A 1 95 ? -29.074 -5.146 41.438 1.00 83.31 95 GLU A CA 1
ATOM 803 C C . GLU A 1 95 ? -28.430 -5.694 42.732 1.00 83.31 95 GLU A C 1
ATOM 805 O O . GLU A 1 95 ? -27.975 -4.932 43.595 1.00 83.31 95 GLU A O 1
ATOM 810 N N . THR A 1 96 ? -28.330 -7.024 42.851 1.00 79.75 96 THR A N 1
ATOM 811 C CA . THR A 1 96 ? -27.589 -7.713 43.924 1.00 79.75 96 THR A CA 1
ATOM 812 C C . THR A 1 96 ? -26.164 -8.023 43.459 1.00 79.75 96 THR A C 1
ATOM 814 O O . THR A 1 96 ? -25.966 -8.771 42.506 1.00 79.75 96 THR A O 1
ATOM 817 N N . VAL A 1 97 ? -25.159 -7.456 44.134 1.00 75.75 97 VAL A N 1
ATOM 818 C CA . VAL A 1 97 ? -23.735 -7.702 43.849 1.00 75.75 97 VAL A CA 1
ATOM 819 C C . VAL A 1 97 ? -23.204 -8.740 44.836 1.00 75.75 97 VAL A C 1
ATOM 821 O O . VAL A 1 97 ? -23.278 -8.523 46.044 1.00 75.75 97 VAL A O 1
ATOM 824 N N . VAL A 1 98 ? -22.658 -9.846 44.328 1.00 79.75 98 VAL A N 1
ATOM 825 C CA . VAL A 1 98 ? -22.011 -10.890 45.136 1.00 79.75 98 VAL A CA 1
ATOM 826 C C . VAL A 1 98 ? -20.499 -10.758 44.976 1.00 79.75 98 VAL A C 1
ATOM 828 O O . VAL A 1 98 ? -19.968 -10.959 43.886 1.00 79.75 98 VAL A O 1
ATOM 831 N N . ALA A 1 99 ? -19.801 -10.396 46.052 1.00 73.88 99 ALA A N 1
ATOM 832 C CA . ALA A 1 99 ? -18.343 -10.405 46.091 1.00 73.88 99 ALA A CA 1
ATOM 833 C C . ALA A 1 99 ? -17.874 -11.795 46.533 1.00 73.88 99 ALA A C 1
ATOM 835 O O . ALA A 1 99 ? -18.154 -12.209 47.656 1.00 73.88 99 ALA A O 1
ATOM 836 N N . ILE A 1 100 ? -17.189 -12.520 45.648 1.00 78.50 100 ILE A N 1
ATOM 837 C CA . ILE A 1 100 ? -16.617 -13.833 45.965 1.00 78.50 100 ILE A CA 1
ATOM 838 C C . ILE A 1 100 ? -15.163 -13.611 46.415 1.00 78.50 100 ILE A C 1
ATOM 840 O O . ILE A 1 100 ? -14.370 -13.104 45.615 1.00 78.50 100 ILE A O 1
ATOM 844 N N . PRO A 1 101 ? -14.792 -13.944 47.666 1.00 78.31 101 PRO A N 1
ATOM 845 C CA . PRO A 1 101 ? -13.412 -13.846 48.136 1.00 78.31 101 PRO A CA 1
ATOM 846 C C . PRO A 1 101 ? -12.501 -14.742 47.291 1.00 78.31 101 PRO A C 1
ATOM 848 O O . PRO A 1 101 ? -12.806 -15.924 47.113 1.00 78.31 101 PRO A O 1
ATOM 851 N N . GLN A 1 102 ? -11.387 -14.210 46.777 1.00 65.75 102 GLN A N 1
ATOM 852 C CA . GLN A 1 102 ? -10.469 -14.983 45.923 1.00 65.75 102 GLN A CA 1
ATOM 853 C C . GLN A 1 102 ? -9.907 -16.230 46.628 1.00 65.75 102 GLN A C 1
ATOM 855 O O . GLN A 1 102 ? -9.626 -17.236 45.981 1.00 65.75 102 GLN A O 1
ATOM 860 N N . ASP A 1 103 ? -9.854 -16.198 47.954 1.00 64.69 103 ASP A N 1
ATOM 861 C CA . ASP A 1 103 ? -9.367 -17.260 48.833 1.00 64.69 103 ASP A CA 1
ATOM 862 C C . ASP A 1 103 ? -10.195 -18.555 48.709 1.00 64.69 103 ASP A C 1
ATOM 864 O O . ASP A 1 103 ? -9.695 -19.651 48.967 1.00 64.69 103 ASP A O 1
ATOM 868 N N . THR A 1 104 ? -11.453 -18.448 48.260 1.00 57.72 104 THR A N 1
ATOM 869 C CA . THR A 1 104 ? -12.337 -19.607 48.042 1.00 57.72 104 THR A CA 1
ATOM 870 C C . THR A 1 104 ? -12.005 -20.397 46.774 1.00 57.72 104 THR A C 1
ATOM 872 O O . THR A 1 104 ? -12.333 -21.578 46.697 1.00 57.72 104 THR A O 1
ATOM 875 N N . PHE A 1 105 ? -11.293 -19.804 45.806 1.00 56.81 105 PHE A N 1
ATOM 876 C CA . PHE A 1 105 ? -10.899 -20.490 44.568 1.00 56.81 105 PHE A CA 1
ATOM 877 C C . PHE A 1 105 ? -9.586 -21.272 44.688 1.00 56.81 105 PHE A C 1
ATOM 879 O O . PHE A 1 105 ? -9.309 -22.114 43.839 1.00 56.81 105 PHE A O 1
ATOM 886 N N . LEU A 1 106 ? -8.796 -21.047 45.744 1.00 56.12 106 LEU A N 1
ATOM 887 C CA . LEU A 1 106 ? -7.532 -21.762 45.965 1.00 56.12 106 LEU A CA 1
ATOM 888 C C . LEU A 1 106 ? -7.710 -23.176 46.547 1.00 56.12 106 LEU A C 1
ATOM 890 O O . LEU A 1 106 ? -6.723 -23.883 46.709 1.00 56.12 106 LEU A O 1
ATOM 894 N N . HIS A 1 107 ? -8.948 -23.599 46.829 1.00 52.09 107 HIS A N 1
ATOM 895 C CA . HIS A 1 107 ? -9.268 -24.944 47.330 1.00 52.09 107 HIS A CA 1
ATOM 896 C C . HIS A 1 107 ? -10.109 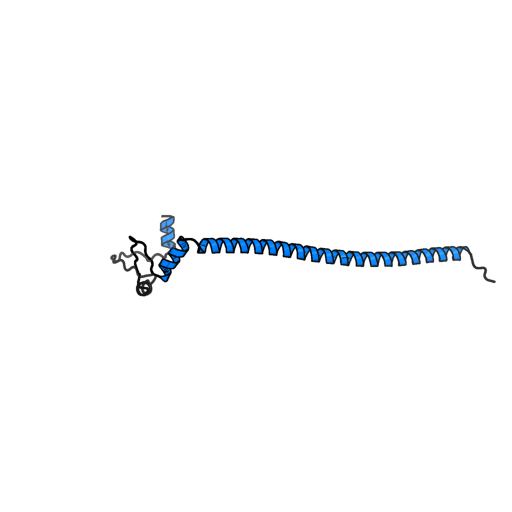-25.783 46.361 1.00 52.09 107 HIS A C 1
ATOM 898 O O . HIS A 1 107 ? -10.604 -26.845 46.736 1.00 52.09 107 HIS A O 1
ATOM 904 N N . ILE A 1 108 ? -10.271 -25.342 45.110 1.00 54.22 108 ILE A N 1
ATOM 905 C CA . ILE A 1 108 ? -10.826 -26.212 44.073 1.00 54.22 108 ILE A CA 1
ATOM 906 C C . ILE A 1 108 ? -9.662 -27.009 43.484 1.00 54.22 108 ILE A C 1
ATOM 908 O O . ILE A 1 108 ? -9.183 -26.734 42.385 1.00 54.22 108 ILE A O 1
ATOM 912 N N . ASP A 1 109 ? -9.201 -28.005 44.242 1.00 53.88 109 ASP A N 1
ATOM 913 C CA . ASP A 1 109 ? -8.509 -29.136 43.641 1.00 53.88 109 ASP A CA 1
ATOM 914 C C . ASP A 1 109 ? -9.467 -29.731 42.594 1.00 53.88 109 ASP A C 1
ATOM 916 O O . ASP A 1 109 ? -10.621 -30.030 42.929 1.00 53.88 109 ASP A O 1
ATOM 920 N N . PRO A 1 110 ? -9.048 -29.931 41.332 1.00 45.53 110 PRO A N 1
ATOM 921 C CA . PRO A 1 110 ? -9.879 -30.516 40.276 1.00 45.53 110 PRO A CA 1
ATOM 922 C C . PRO A 1 110 ? -10.166 -32.022 40.493 1.00 45.53 110 PRO A C 1
ATOM 924 O O . PRO A 1 110 ? -10.194 -32.802 39.544 1.00 45.53 110 PRO A O 1
ATOM 927 N N . GLY A 1 111 ? -10.374 -32.450 41.744 1.00 51.25 111 GLY A N 1
ATOM 928 C CA . GLY A 1 111 ? -10.556 -33.845 42.134 1.00 51.25 111 GLY A CA 1
ATOM 929 C C . GLY A 1 111 ? -11.311 -34.114 43.442 1.00 51.25 111 GLY A C 1
ATOM 930 O O . GLY A 1 111 ? -11.438 -35.282 43.799 1.00 51.25 111 GLY A O 1
ATOM 931 N N . THR A 1 112 ? -11.836 -33.121 44.168 1.00 46.19 112 THR A N 1
ATOM 932 C CA . THR A 1 112 ? -12.477 -33.373 45.480 1.00 46.19 112 THR A CA 1
ATOM 933 C C . THR A 1 112 ? -13.817 -32.663 45.666 1.00 46.19 112 THR A C 1
ATOM 935 O O . THR A 1 112 ? -14.066 -31.995 46.665 1.00 46.19 112 THR A O 1
ATOM 938 N N . THR A 1 113 ? -14.779 -32.933 44.780 1.00 39.47 113 THR A N 1
ATOM 939 C CA . THR A 1 113 ? -16.182 -32.977 45.219 1.00 39.47 113 THR A CA 1
ATOM 940 C C . THR A 1 113 ? -16.359 -34.223 46.085 1.00 39.47 113 THR A C 1
ATOM 942 O O . THR A 1 113 ? -16.668 -35.304 45.586 1.00 39.47 113 THR A O 1
ATOM 945 N N . LYS A 1 114 ? -16.116 -34.097 47.394 1.00 49.12 114 LYS A N 1
ATOM 946 C CA . LYS A 1 114 ? -16.580 -35.089 48.368 1.00 49.12 114 LYS A CA 1
ATOM 947 C C . LYS A 1 114 ? -18.100 -34.975 48.478 1.00 49.12 114 LYS A C 1
ATOM 949 O O . LYS A 1 114 ? -18.620 -34.327 49.381 1.00 49.12 114 LYS A O 1
ATOM 954 N N . THR A 1 115 ? -18.801 -35.599 47.539 1.00 37.91 115 THR A N 1
ATOM 955 C CA . THR A 1 115 ? -20.176 -36.034 47.763 1.00 37.91 115 THR A CA 1
ATOM 956 C C . THR A 1 115 ? -20.088 -37.250 48.676 1.00 37.91 115 THR A C 1
ATOM 958 O O . THR A 1 115 ? -19.428 -38.235 48.349 1.00 37.91 115 THR A O 1
ATOM 961 N N . ASN A 1 116 ? -20.681 -37.143 49.863 1.00 48.31 116 ASN A N 1
ATOM 962 C CA . ASN A 1 116 ? -20.835 -38.257 50.788 1.00 48.31 116 ASN A CA 1
ATOM 963 C C . ASN A 1 116 ? -21.809 -39.270 50.179 1.00 48.31 116 ASN A C 1
ATOM 965 O O . ASN A 1 116 ? -23.006 -39.203 50.439 1.00 48.31 116 ASN A O 1
ATOM 969 N N . GLU A 1 117 ? -21.297 -40.196 49.377 1.00 43.94 117 GLU A N 1
ATOM 970 C CA . GLU A 1 117 ? -22.027 -41.384 48.955 1.00 43.94 117 GLU A CA 1
ATOM 971 C C . GLU A 1 117 ? -21.199 -42.628 49.289 1.00 43.94 117 GLU A C 1
ATOM 973 O O . GLU A 1 117 ? -20.010 -42.739 48.989 1.00 43.94 117 GLU A O 1
ATOM 978 N N . THR A 1 118 ? -21.864 -43.515 50.020 1.00 40.19 118 THR A N 1
ATOM 979 C CA . THR A 1 118 ? -21.501 -44.865 50.448 1.00 40.19 118 THR A CA 1
ATOM 980 C C . THR A 1 118 ? -20.651 -45.618 49.410 1.00 40.19 118 THR A C 1
ATOM 982 O O . THR A 1 118 ? -20.954 -45.542 48.220 1.00 40.19 118 THR A O 1
ATOM 985 N N . PRO A 1 119 ? -19.615 -46.382 49.818 1.00 43.56 119 PRO A N 1
ATOM 986 C CA . PRO A 1 119 ? -18.699 -47.032 48.886 1.00 43.56 119 PRO A CA 1
ATOM 987 C C . PRO A 1 119 ? -19.383 -48.212 48.184 1.00 43.56 119 PRO A C 1
ATOM 989 O O . PRO A 1 119 ? -19.323 -49.351 48.644 1.00 43.56 119 PRO A O 1
ATOM 992 N N . GLU A 1 120 ? -20.030 -47.950 47.051 1.00 48.34 120 GLU A N 1
ATOM 993 C CA . GLU A 1 120 ? -20.372 -48.994 46.092 1.00 48.34 120 GLU A CA 1
ATOM 994 C C . GLU A 1 120 ? -19.126 -49.280 45.244 1.00 48.34 120 GLU A C 1
ATOM 996 O O . GLU A 1 120 ? -18.599 -48.417 44.540 1.00 48.34 120 GLU A O 1
ATOM 1001 N N . ASN A 1 121 ? -18.621 -50.504 45.378 1.00 52.88 121 ASN A N 1
ATOM 1002 C CA . ASN A 1 121 ? -17.445 -51.055 44.717 1.00 52.88 121 ASN A CA 1
ATOM 1003 C C . ASN A 1 121 ? -17.644 -51.115 43.189 1.00 52.88 121 ASN A C 1
ATOM 1005 O O . ASN A 1 121 ? -17.952 -52.172 42.639 1.00 52.88 121 ASN A O 1
ATOM 1009 N N . LYS A 1 122 ? -17.516 -49.978 42.499 1.00 58.62 122 LYS A N 1
ATOM 1010 C CA . LYS A 1 122 ? -17.483 -49.912 41.033 1.00 58.62 122 LYS A CA 1
ATOM 1011 C C . LYS A 1 122 ? -16.063 -49.597 40.566 1.00 58.62 122 LYS A C 1
ATOM 1013 O O . LYS A 1 122 ? -15.408 -48.735 41.157 1.00 58.62 122 LYS A O 1
ATOM 1018 N N . PRO A 1 123 ? -15.564 -50.292 39.528 1.00 63.47 123 PRO A N 1
ATOM 1019 C CA . PRO A 1 123 ? -14.217 -50.072 39.027 1.00 63.47 123 PRO A CA 1
ATOM 1020 C C . PRO A 1 123 ? -14.057 -48.615 38.589 1.00 63.47 123 PRO A C 1
ATOM 1022 O O . PRO A 1 123 ? -14.930 -48.048 37.931 1.00 63.47 123 PRO A O 1
ATOM 1025 N N . VAL A 1 124 ? -12.932 -48.007 38.968 1.00 68.25 124 VAL A N 1
ATOM 1026 C CA . VAL A 1 124 ? -12.596 -46.620 38.632 1.00 68.25 124 VAL A CA 1
ATOM 1027 C C . VAL A 1 124 ? -12.388 -46.518 37.120 1.00 68.25 124 VAL A C 1
ATOM 1029 O O . VAL A 1 124 ? -11.297 -46.755 36.609 1.00 68.25 124 VAL A O 1
ATOM 1032 N N . MET A 1 125 ? -13.455 -46.209 36.386 1.00 75.06 125 MET A N 1
ATOM 1033 C CA . MET A 1 125 ? -13.396 -45.992 34.942 1.00 75.06 125 MET A CA 1
ATOM 1034 C C . MET A 1 125 ? -12.696 -44.669 34.627 1.00 75.06 125 MET A C 1
ATOM 1036 O O . MET A 1 125 ? -12.941 -43.641 35.270 1.00 75.06 125 MET A O 1
ATOM 1040 N N . SER A 1 126 ? -11.842 -44.694 33.605 1.00 81.88 126 SER A N 1
ATOM 1041 C CA . SER A 1 126 ? -11.160 -43.501 33.105 1.00 81.88 126 SER A CA 1
ATOM 1042 C C . SER A 1 126 ? -12.158 -42.515 32.483 1.00 81.88 126 SER A C 1
ATOM 1044 O O . SER A 1 126 ? -13.201 -42.912 31.961 1.00 81.88 126 SER A O 1
ATOM 1046 N N . ASN A 1 127 ? -11.838 -41.215 32.507 1.00 82.56 127 ASN A N 1
ATOM 1047 C CA . ASN A 1 127 ? -12.716 -40.179 31.946 1.00 82.56 127 ASN A CA 1
ATOM 1048 C C . ASN A 1 127 ? -13.143 -40.457 30.487 1.00 82.56 127 ASN A C 1
ATOM 1050 O O . ASN A 1 127 ? -14.327 -40.297 30.206 1.00 82.56 127 ASN A O 1
ATOM 1054 N N . PRO A 1 128 ? -12.271 -40.934 29.575 1.00 86.94 128 PRO A N 1
ATOM 1055 C CA . PRO A 1 128 ? -12.681 -41.292 28.214 1.00 86.94 128 PRO A CA 1
ATOM 1056 C C . PRO A 1 128 ? -13.754 -42.387 28.149 1.00 86.94 128 PRO A C 1
ATOM 1058 O O . PRO A 1 128 ? -14.663 -42.293 27.331 1.00 86.94 128 PRO A O 1
ATOM 1061 N N . GLN A 1 129 ? -13.687 -43.393 29.028 1.00 85.31 129 GLN A N 1
ATOM 1062 C CA . GLN A 1 129 ? -14.683 -44.471 29.073 1.00 85.31 129 GLN A CA 1
ATOM 1063 C C . GLN A 1 129 ? -16.056 -43.950 29.499 1.00 85.31 129 GLN A C 1
ATOM 1065 O O . GLN A 1 129 ? -17.057 -44.326 28.902 1.00 85.31 129 GLN A O 1
ATOM 1070 N N . LYS A 1 130 ? -16.103 -43.016 30.458 1.00 86.06 130 LYS A N 1
ATOM 1071 C CA . LYS A 1 130 ? -17.361 -42.378 30.883 1.00 86.06 130 LYS A CA 1
ATOM 1072 C C . LYS A 1 130 ? -18.036 -41.617 29.740 1.00 86.06 130 LYS A C 1
ATOM 1074 O O . LYS A 1 130 ? -19.250 -41.684 29.593 1.00 86.06 130 LYS A O 1
ATOM 1079 N N . TRP A 1 131 ? -17.252 -40.896 28.934 1.00 86.94 131 TRP A N 1
ATOM 1080 C CA . TRP A 1 131 ? -17.777 -40.180 27.768 1.00 86.94 131 TRP A CA 1
ATOM 1081 C C . TRP A 1 131 ? -18.280 -41.136 26.689 1.00 86.94 131 TRP A C 1
ATOM 1083 O O . TRP A 1 131 ? -19.298 -40.859 26.067 1.00 86.94 131 TRP A O 1
ATOM 1093 N N . TRP A 1 132 ? -17.599 -42.261 26.481 1.00 88.44 132 TRP A N 1
ATOM 1094 C CA . TRP A 1 132 ? -18.017 -43.254 25.496 1.00 88.44 132 TRP A CA 1
ATOM 1095 C C . TRP A 1 132 ? -19.351 -43.914 25.865 1.00 88.44 132 TRP A C 1
ATOM 1097 O O . TRP A 1 132 ? -20.256 -43.933 25.033 1.00 88.44 132 TRP A O 1
ATOM 1107 N N . ASP A 1 133 ? -19.499 -44.359 27.117 1.00 88.31 133 ASP A N 1
ATOM 1108 C CA . ASP A 1 133 ? -20.763 -44.907 27.634 1.00 88.31 133 ASP A CA 1
ATOM 1109 C C . ASP A 1 133 ? -21.897 -43.877 27.575 1.00 88.31 133 ASP A C 1
ATOM 1111 O O . ASP A 1 133 ? -23.020 -44.218 27.233 1.00 88.31 133 ASP A O 1
ATOM 1115 N N . TYR A 1 134 ? -21.626 -42.600 27.860 1.00 86.19 134 TYR A N 1
ATOM 1116 C CA . TYR A 1 134 ? -22.657 -41.561 27.783 1.00 86.19 134 TYR A CA 1
ATOM 1117 C C . TYR A 1 134 ? -23.133 -41.285 26.347 1.00 86.19 134 TYR A C 1
ATOM 1119 O O . TYR A 1 134 ? -24.302 -40.982 26.128 1.00 86.19 134 TYR A O 1
ATOM 1127 N N . ILE A 1 135 ? -22.223 -41.333 25.369 1.00 90.44 135 ILE A N 1
ATOM 1128 C CA . ILE A 1 135 ? -22.533 -40.983 23.975 1.00 90.44 135 ILE A CA 1
ATOM 1129 C C . ILE A 1 135 ? -23.175 -42.167 23.230 1.00 90.44 135 ILE A C 1
ATOM 1131 O O . ILE A 1 135 ? -23.981 -41.944 22.328 1.00 90.44 135 ILE A O 1
ATOM 1135 N N . PHE A 1 136 ? -22.810 -43.405 23.573 1.00 89.25 136 PHE A N 1
ATOM 1136 C CA . PHE A 1 136 ? -23.174 -44.604 22.804 1.00 89.25 136 PHE A CA 1
ATOM 1137 C C . PHE A 1 136 ? -23.868 -45.707 23.620 1.00 89.25 136 PHE A C 1
ATOM 1139 O O . PHE A 1 136 ? -24.051 -46.803 23.088 1.00 89.25 136 PHE A O 1
ATOM 1146 N N . GLY A 1 137 ? -24.216 -45.437 24.881 1.00 58.88 137 GLY A N 1
ATOM 1147 C CA . GLY A 1 137 ? -24.942 -46.346 25.775 1.00 58.88 137 GLY A CA 1
ATOM 1148 C C . GLY A 1 137 ? -26.442 -46.361 25.537 1.00 58.88 137 GLY A C 1
ATOM 1149 O O . GLY A 1 137 ? -27.061 -45.276 25.600 1.00 58.88 137 GLY A O 1
#